Protein AF-A0A2V4DES4-F1 (afdb_monomer)

Foldseek 3Di:
DDPQPVVQCLVVCQAPLDQADQPDDDPVDDDDAADDDPDDPVRLVVLLVVVCVRHDPVCSVPVSVVQSCCCVVRVGRPVRSSPDDVDQQAADPLVSYPDPDSVVSVVSRVVSHVD

Solvent-accessible surface area (backbone atoms only — not comparable to full-atom values): 7302 Å² total; per-residue (Å²): 134,64,99,41,48,72,62,29,51,63,65,67,57,70,74,67,94,60,89,66,72,71,76,71,85,67,86,90,54,92,72,82,78,65,46,79,86,79,69,50,76,68,51,49,53,49,50,50,54,64,58,51,72,81,51,63,75,91,50,42,83,64,47,52,62,52,42,51,51,33,32,70,69,39,44,43,69,79,60,65,50,74,54,78,75,95,52,84,76,46,62,62,64,63,85,52,48,84,49,98,45,70,67,58,16,50,50,54,30,53,53,27,57,77,97

Mean predicted aligned error: 3.64 Å

Secondary structure (DSSP, 8-state):
--TTHHHHHHHHH-S-SSPPPP----TTS--PPPPP----HHHHHHHHHHHHTTS-GGGHHHHHHHHHHHHHHHSS---GGGS--SS--S---GGGS--SSHHHHHHHHHHHHH-

pLDDT: mean 94.14, std 4.78, range [62.56, 98.44]

Sequence (115 aa):
MGKWDVLRDSILEGIPGTLPEHPGLNKNVDHAPNRWDVLTPKEKQLALKNALRYFPVSQHDILAPEFANELETYGRIYMYRYRPSEIKIKAYPISAYPAKCQQAAAIMLMIQNNL

Radius of gyration: 16.53 Å; Cα contacts (8 Å, |Δi|>4): 87; chains: 1; bounding box: 40×29×39 Å

Structure (mmCIF, N/CA/C/O backbone):
data_AF-A0A2V4DES4-F1
#
_entry.id   AF-A0A2V4DES4-F1
#
loop_
_atom_site.group_PDB
_atom_site.id
_atom_site.type_symbol
_atom_site.label_atom_id
_atom_site.label_alt_id
_atom_site.label_comp_id
_atom_site.label_asym_id
_atom_site.label_entity_id
_atom_site.label_seq_id
_atom_site.pdbx_PDB_ins_code
_atom_site.Cartn_x
_atom_site.Cartn_y
_atom_site.Cartn_z
_atom_site.occupancy
_atom_site.B_iso_or_equiv
_atom_site.auth_seq_id
_atom_site.auth_comp_id
_atom_site.auth_asym_id
_atom_site.auth_atom_id
_atom_site.pdbx_PDB_model_num
ATOM 1 N N . MET A 1 1 ? 19.151 -16.638 -12.078 1.00 62.56 1 MET A N 1
ATOM 2 C CA . MET A 1 1 ? 18.396 -15.469 -11.597 1.00 62.56 1 MET A CA 1
ATOM 3 C C . MET A 1 1 ? 18.956 -14.239 -12.291 1.00 62.56 1 MET A C 1
ATOM 5 O O . MET A 1 1 ? 20.154 -13.985 -12.198 1.00 62.56 1 MET A O 1
ATOM 9 N N . GLY A 1 2 ? 18.143 -13.571 -13.100 1.00 82.69 2 GLY A N 1
ATOM 10 C CA . GLY A 1 2 ? 18.450 -12.286 -13.701 1.00 82.69 2 GLY A CA 1
ATOM 11 C C . GLY A 1 2 ? 18.563 -11.189 -12.644 1.00 82.69 2 GLY A C 1
ATOM 12 O O . GLY A 1 2 ? 18.002 -11.269 -11.553 1.00 82.69 2 GLY A O 1
ATOM 13 N N . LYS A 1 3 ? 19.301 -10.130 -12.987 1.00 88.88 3 LYS A N 1
ATOM 14 C CA . LYS A 1 3 ? 19.613 -8.998 -12.096 1.00 88.88 3 LYS A CA 1
ATOM 15 C C . LYS A 1 3 ? 18.376 -8.332 -11.464 1.00 88.88 3 LYS A C 1
ATOM 17 O O . LYS A 1 3 ? 18.510 -7.685 -10.431 1.00 88.88 3 LYS A O 1
ATOM 22 N N . TRP A 1 4 ? 17.207 -8.455 -12.093 1.00 94.94 4 TRP A N 1
ATOM 23 C CA . TRP A 1 4 ? 15.982 -7.745 -11.715 1.00 94.94 4 TRP A CA 1
ATOM 24 C C . TRP A 1 4 ? 14.813 -8.664 -11.348 1.00 94.94 4 TRP A C 1
ATOM 26 O O . TRP A 1 4 ? 13.712 -8.153 -11.185 1.00 94.94 4 TRP A O 1
ATOM 36 N N . ASP A 1 5 ? 15.021 -9.978 -11.230 1.00 94.00 5 ASP A N 1
ATOM 37 C CA . ASP A 1 5 ? 13.918 -10.940 -11.065 1.00 94.00 5 ASP A CA 1
ATOM 38 C C . ASP A 1 5 ? 13.073 -10.621 -9.824 1.00 94.00 5 ASP A C 1
ATOM 40 O O . ASP A 1 5 ? 11.883 -10.381 -9.960 1.00 94.00 5 ASP A O 1
ATOM 44 N N . VAL A 1 6 ? 13.706 -10.428 -8.660 1.00 93.88 6 VAL A N 1
ATOM 45 C CA . VAL A 1 6 ? 13.008 -10.092 -7.400 1.00 93.88 6 VAL A CA 1
ATOM 46 C C . VAL A 1 6 ? 12.147 -8.825 -7.537 1.00 93.88 6 VAL A C 1
ATOM 48 O O . VAL A 1 6 ? 11.001 -8.795 -7.101 1.00 93.88 6 VAL A O 1
ATOM 51 N N . LEU A 1 7 ? 12.663 -7.781 -8.203 1.00 94.75 7 LEU A N 1
ATOM 52 C CA . LEU A 1 7 ? 11.912 -6.543 -8.476 1.00 94.75 7 LEU A CA 1
ATOM 53 C C . LEU A 1 7 ? 10.703 -6.791 -9.362 1.00 94.75 7 LEU A C 1
ATOM 55 O O . LEU A 1 7 ? 9.636 -6.228 -9.126 1.00 94.75 7 LEU A O 1
ATOM 59 N N . ARG A 1 8 ? 10.881 -7.598 -10.403 1.00 95.75 8 ARG A N 1
ATOM 60 C CA . ARG A 1 8 ? 9.815 -7.887 -11.353 1.00 95.75 8 ARG A CA 1
ATOM 61 C C . ARG A 1 8 ? 8.730 -8.730 -10.704 1.00 95.75 8 ARG A C 1
ATOM 63 O O . ARG A 1 8 ? 7.566 -8.387 -10.868 1.00 95.75 8 ARG A O 1
ATOM 70 N N . ASP A 1 9 ? 9.113 -9.743 -9.939 1.00 94.44 9 ASP A N 1
ATOM 71 C CA . ASP A 1 9 ? 8.189 -10.623 -9.230 1.00 94.44 9 ASP A CA 1
ATOM 72 C C . ASP A 1 9 ? 7.364 -9.826 -8.213 1.00 94.44 9 ASP A C 1
ATOM 74 O O . ASP A 1 9 ? 6.138 -9.861 -8.268 1.00 94.44 9 ASP A O 1
ATOM 78 N N . SER A 1 10 ? 8.014 -8.984 -7.400 1.00 92.81 10 SER A N 1
ATOM 79 C CA . SER A 1 10 ? 7.332 -8.115 -6.428 1.00 92.81 10 SER A CA 1
ATOM 80 C C . SER A 1 10 ? 6.344 -7.134 -7.079 1.00 92.81 10 SER A C 1
ATOM 82 O O . SER A 1 10 ? 5.255 -6.911 -6.556 1.00 92.81 10 SER A O 1
ATOM 84 N N . ILE A 1 11 ? 6.685 -6.548 -8.235 1.00 95.06 11 ILE A N 1
ATOM 85 C CA . ILE A 1 11 ? 5.777 -5.634 -8.952 1.00 95.06 11 ILE A CA 1
ATOM 86 C C . ILE A 1 11 ? 4.601 -6.393 -9.584 1.00 95.06 11 ILE A C 1
ATOM 88 O O . ILE A 1 11 ? 3.484 -5.874 -9.616 1.00 95.06 11 ILE A O 1
ATOM 92 N N . LEU A 1 12 ? 4.847 -7.585 -10.132 1.00 95.50 12 LEU A N 1
ATOM 93 C CA . LEU A 1 12 ? 3.838 -8.373 -10.844 1.00 95.50 12 LEU A CA 1
ATOM 94 C C . LEU A 1 12 ? 2.868 -9.103 -9.912 1.00 95.50 12 LEU A C 1
ATOM 96 O O . LEU A 1 12 ? 1.745 -9.375 -10.333 1.00 95.50 12 LEU A O 1
ATOM 100 N N . GLU A 1 13 ? 3.276 -9.410 -8.679 1.00 93.88 13 GLU A N 1
ATOM 101 C CA . GLU A 1 13 ? 2.450 -10.113 -7.692 1.00 93.88 13 GLU A CA 1
ATOM 102 C C . GLU A 1 13 ? 1.155 -9.354 -7.363 1.00 93.88 13 GLU A C 1
ATOM 104 O O . GLU A 1 13 ? 0.090 -9.955 -7.211 1.00 93.88 13 GLU A O 1
ATOM 109 N N . GLY A 1 14 ? 1.221 -8.021 -7.301 1.00 93.88 14 GLY A N 1
ATOM 110 C CA . GLY A 1 14 ? 0.078 -7.195 -6.932 1.00 93.88 14 GLY A CA 1
ATOM 111 C C . GLY A 1 14 ? -0.291 -7.379 -5.460 1.00 93.88 14 GLY A C 1
ATOM 112 O O . GLY A 1 14 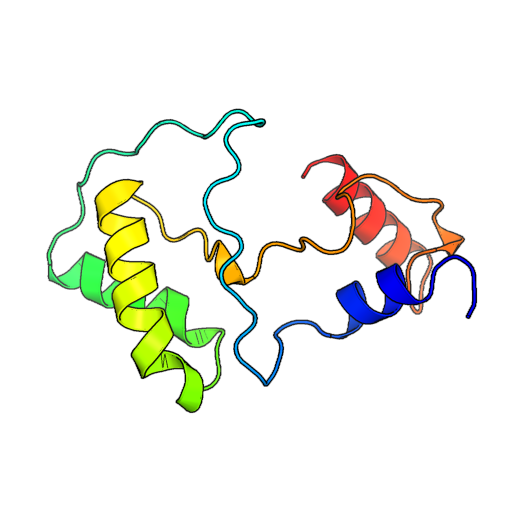? 0.470 -6.982 -4.584 1.00 93.88 14 GLY A O 1
ATOM 113 N N . ILE A 1 15 ? -1.477 -7.930 -5.184 1.00 93.69 15 ILE A N 1
ATOM 114 C CA . ILE A 1 15 ? -1.910 -8.254 -3.817 1.00 93.69 15 ILE A CA 1
ATOM 115 C C . ILE A 1 15 ? -1.700 -9.758 -3.600 1.00 93.69 15 ILE A C 1
ATOM 117 O O . ILE A 1 15 ? -2.413 -10.549 -4.226 1.00 93.69 15 ILE A O 1
ATOM 121 N N . PRO A 1 16 ? -0.770 -10.162 -2.715 1.00 91.81 16 PRO A N 1
ATOM 122 C CA . PRO A 1 16 ? -0.483 -11.565 -2.454 1.00 91.81 16 PRO A CA 1
ATOM 123 C C . PRO A 1 16 ? -1.726 -12.349 -2.009 1.00 91.81 16 PRO A C 1
ATOM 125 O O . PRO A 1 16 ? -2.511 -11.902 -1.164 1.00 91.81 16 PRO A O 1
ATOM 128 N N . GLY A 1 17 ? -1.892 -13.561 -2.549 1.00 88.31 17 GLY A N 1
ATOM 129 C CA . GLY A 1 17 ? -2.978 -14.467 -2.152 1.00 88.31 17 GLY A CA 1
ATOM 130 C C . GLY A 1 17 ? -2.824 -14.994 -0.720 1.00 88.31 17 GLY A C 1
ATOM 131 O O . GLY A 1 17 ? -3.813 -15.279 -0.042 1.00 88.31 17 GLY A O 1
ATOM 132 N N . THR A 1 18 ? -1.586 -15.071 -0.237 1.00 90.56 18 THR A N 1
ATOM 133 C CA . THR A 1 18 ? -1.234 -15.405 1.145 1.00 90.56 18 THR A CA 1
ATOM 134 C C . THR A 1 18 ? -0.923 -14.148 1.938 1.00 90.56 18 THR A C 1
ATOM 136 O O . THR A 1 18 ? -0.356 -13.201 1.407 1.00 90.56 18 THR A O 1
ATOM 139 N N . LEU A 1 19 ? -1.264 -14.142 3.224 1.00 92.25 19 LEU A N 1
ATOM 140 C CA . LEU A 1 19 ? -0.984 -13.008 4.095 1.00 92.25 19 LEU A CA 1
ATOM 141 C C . LEU A 1 19 ? 0.538 -12.893 4.339 1.00 92.25 19 LEU A C 1
ATOM 143 O O . LEU A 1 19 ? 1.102 -13.819 4.925 1.00 92.25 19 LEU A O 1
ATOM 147 N N . PRO A 1 20 ? 1.210 -11.803 3.922 1.00 92.00 20 PRO A N 1
ATOM 148 C CA . PRO A 1 20 ? 2.642 -11.640 4.163 1.00 92.00 20 PRO A CA 1
ATOM 149 C C . PRO A 1 20 ? 2.905 -11.339 5.641 1.00 92.00 20 PRO A C 1
ATOM 151 O O . PRO A 1 20 ? 2.005 -10.899 6.362 1.00 92.00 20 PRO A O 1
ATOM 154 N N . GLU A 1 21 ? 4.133 -11.556 6.109 1.00 91.81 21 GLU A N 1
ATOM 155 C CA . GLU A 1 21 ? 4.516 -11.208 7.480 1.00 91.81 21 GLU A CA 1
ATOM 156 C C . GLU A 1 21 ? 4.427 -9.696 7.723 1.00 91.81 21 GLU A C 1
ATOM 158 O O . GLU A 1 21 ? 4.720 -8.881 6.849 1.00 91.81 21 GLU A O 1
ATOM 163 N N . HIS A 1 22 ? 4.013 -9.303 8.929 1.00 90.50 22 HIS A N 1
ATOM 164 C CA . HIS A 1 22 ? 3.888 -7.889 9.261 1.00 90.50 22 HIS A CA 1
ATOM 165 C C . HIS A 1 22 ? 5.288 -7.275 9.456 1.00 90.50 22 HIS A C 1
ATOM 167 O O . HIS A 1 22 ? 5.989 -7.675 10.387 1.00 90.50 22 HIS A O 1
ATOM 173 N N . PRO A 1 23 ? 5.698 -6.260 8.670 1.00 87.62 23 PRO A N 1
ATOM 174 C CA . PRO A 1 23 ? 7.073 -5.752 8.681 1.00 87.62 23 PRO A CA 1
ATOM 175 C C . PRO A 1 23 ? 7.403 -4.905 9.920 1.00 87.62 23 PRO A C 1
ATOM 177 O O . PRO A 1 23 ? 8.553 -4.516 10.124 1.00 87.62 23 PRO A O 1
ATOM 180 N N . GLY A 1 24 ? 6.396 -4.582 10.735 1.00 88.19 24 GLY A N 1
ATOM 181 C CA . GLY A 1 24 ? 6.535 -3.700 11.890 1.00 88.19 24 GLY A CA 1
ATOM 182 C C . GLY A 1 24 ? 6.798 -2.246 11.489 1.00 88.19 24 GLY A C 1
ATOM 183 O O . GLY A 1 24 ? 6.842 -1.886 10.310 1.00 88.19 24 GLY A O 1
ATOM 184 N N . LEU A 1 25 ? 6.966 -1.382 12.492 1.00 85.94 25 LEU A N 1
ATOM 185 C CA . LEU A 1 25 ? 7.269 0.029 12.264 1.00 85.94 25 LEU A CA 1
ATOM 186 C C . LEU A 1 25 ? 8.781 0.228 12.104 1.00 85.94 25 LEU A C 1
ATOM 188 O O . LEU A 1 25 ? 9.557 -0.041 13.023 1.00 85.94 25 LEU A O 1
ATOM 192 N N . ASN A 1 26 ? 9.208 0.739 10.949 1.00 85.75 26 ASN A N 1
ATOM 193 C CA . ASN A 1 26 ? 10.619 1.040 10.709 1.00 85.75 26 ASN A CA 1
ATOM 194 C C . ASN A 1 26 ? 11.015 2.351 11.404 1.00 85.75 26 ASN A C 1
ATOM 196 O O . ASN A 1 26 ? 10.686 3.423 10.915 1.00 85.75 26 ASN A O 1
ATOM 200 N N . LYS A 1 27 ? 11.764 2.275 12.505 1.00 86.88 27 LYS A N 1
ATOM 201 C CA . LYS A 1 27 ? 12.200 3.451 13.282 1.00 86.88 27 LYS A CA 1
ATOM 202 C C . LYS A 1 27 ? 13.292 4.298 12.610 1.00 86.88 27 LYS A C 1
ATOM 204 O O . LYS A 1 27 ? 13.615 5.361 13.121 1.00 86.88 27 LYS A O 1
ATOM 209 N N . ASN A 1 28 ? 13.861 3.838 11.495 1.00 88.00 28 ASN A N 1
ATOM 210 C CA . ASN A 1 28 ? 14.960 4.514 10.796 1.00 88.00 28 ASN A CA 1
ATOM 211 C C . ASN A 1 28 ? 14.482 5.489 9.708 1.00 88.00 28 ASN A C 1
ATOM 213 O O . ASN A 1 28 ? 15.306 6.020 8.967 1.00 88.00 28 ASN A O 1
ATOM 217 N N . VAL A 1 29 ? 13.169 5.670 9.558 1.00 86.25 29 VAL A N 1
ATOM 218 C CA . VAL A 1 29 ? 12.572 6.632 8.627 1.00 86.25 29 VAL A CA 1
ATOM 219 C C . VAL A 1 29 ? 11.601 7.521 9.379 1.00 86.25 29 VAL A C 1
ATOM 221 O O . VAL A 1 29 ? 10.981 7.082 10.351 1.00 86.25 29 VAL A O 1
ATOM 224 N N . ASP A 1 30 ? 11.461 8.754 8.909 1.00 89.31 30 ASP A N 1
ATOM 225 C CA . ASP A 1 30 ? 10.472 9.672 9.449 1.00 89.31 30 ASP A CA 1
ATOM 226 C C . ASP A 1 30 ? 9.062 9.157 9.156 1.00 89.31 30 ASP A C 1
ATOM 228 O O . ASP A 1 30 ? 8.758 8.690 8.054 1.00 89.31 30 ASP A O 1
ATOM 232 N N . HIS A 1 31 ? 8.191 9.257 10.158 1.00 90.56 31 HIS A N 1
ATOM 233 C CA . HIS A 1 31 ? 6.781 8.905 10.033 1.00 90.56 31 HIS A CA 1
ATOM 234 C C . HIS A 1 31 ? 5.936 10.164 9.980 1.00 90.56 31 HIS A C 1
ATOM 236 O O . HIS A 1 31 ? 6.216 11.154 10.659 1.00 90.56 31 HIS A O 1
ATOM 242 N N . ALA A 1 32 ? 4.869 10.113 9.187 1.00 90.75 32 ALA A N 1
ATOM 243 C CA . ALA A 1 32 ? 3.884 11.179 9.189 1.00 90.75 32 ALA A CA 1
ATOM 244 C C . ALA A 1 32 ? 3.288 11.338 10.603 1.00 90.75 32 ALA A C 1
ATOM 246 O O . ALA A 1 32 ? 3.048 10.332 11.275 1.00 90.75 32 ALA A O 1
ATOM 247 N N . PRO A 1 33 ? 3.011 12.574 11.053 1.00 91.00 33 PRO A N 1
ATOM 248 C CA . PRO A 1 33 ? 2.363 12.792 12.337 1.00 91.00 33 PRO A CA 1
ATOM 249 C C . PRO A 1 33 ? 0.966 12.162 12.351 1.00 91.00 33 PRO A C 1
ATOM 251 O O . PRO A 1 33 ? 0.269 12.129 11.328 1.00 91.00 33 PRO A O 1
ATOM 254 N N . ASN A 1 34 ? 0.548 11.703 13.530 1.00 90.94 34 ASN A N 1
ATOM 255 C CA . ASN A 1 34 ? -0.782 11.138 13.733 1.00 90.94 34 ASN A CA 1
ATOM 256 C C . ASN A 1 34 ? -1.853 12.180 13.394 1.00 90.94 34 ASN A C 1
ATOM 258 O O . ASN A 1 34 ? -1.746 13.352 13.768 1.00 90.94 34 ASN A O 1
ATOM 262 N N . ARG A 1 35 ? -2.900 11.752 12.685 1.00 87.00 35 ARG A N 1
ATOM 263 C CA . 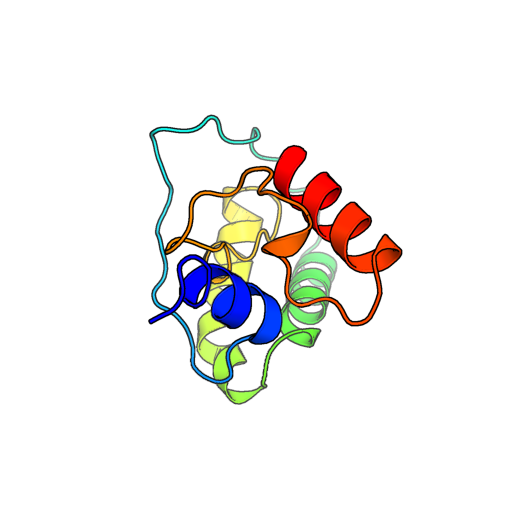ARG A 1 35 ? -4.060 12.607 12.421 1.00 87.00 35 ARG A CA 1
ATOM 264 C C . ARG A 1 35 ? -5.056 12.548 13.567 1.00 87.00 35 ARG A C 1
ATOM 266 O O . ARG A 1 35 ? -5.169 11.535 14.245 1.00 87.00 35 ARG A O 1
ATOM 273 N N . TRP A 1 36 ? -5.797 13.639 13.747 1.00 86.94 36 TRP A N 1
ATOM 274 C CA . TRP A 1 36 ? -6.880 13.687 14.721 1.00 86.94 36 TRP A CA 1
ATOM 275 C C . TRP A 1 36 ? -7.961 12.658 14.401 1.00 86.94 36 TRP A C 1
ATOM 277 O O . TRP A 1 36 ? -8.377 12.511 13.248 1.00 86.94 36 TRP A O 1
ATOM 287 N N . ASP A 1 37 ? -8.433 11.990 15.446 1.00 86.75 37 ASP A N 1
ATOM 288 C CA . ASP A 1 37 ? -9.564 11.079 15.377 1.00 86.75 37 ASP A CA 1
ATOM 289 C C . ASP A 1 37 ? -10.868 11.881 15.324 1.00 86.75 37 ASP A C 1
ATOM 291 O O . ASP A 1 37 ? -11.406 12.320 16.338 1.00 86.75 37 ASP A O 1
ATOM 295 N N . VAL A 1 38 ? -11.330 12.135 14.102 1.00 91.62 38 VAL A N 1
ATOM 296 C CA . VAL A 1 38 ? -12.545 12.918 13.825 1.00 91.62 38 VAL A CA 1
ATOM 297 C C . VAL A 1 38 ? -13.698 12.054 13.316 1.00 91.62 38 VAL A C 1
ATOM 299 O O . VAL A 1 38 ? -14.778 12.576 13.051 1.00 91.62 38 VAL A O 1
ATOM 302 N N . LEU A 1 39 ? -13.473 10.748 13.138 1.00 94.56 39 LEU A N 1
ATOM 303 C CA . LEU A 1 39 ? -14.454 9.854 12.534 1.00 94.56 39 LEU A CA 1
ATOM 304 C C . LEU A 1 39 ? -15.440 9.336 13.578 1.00 94.56 39 LEU A C 1
ATOM 306 O O . LEU A 1 39 ? -15.066 8.814 14.629 1.00 94.56 39 LEU A O 1
ATOM 310 N N . THR A 1 40 ? -16.721 9.388 13.239 1.00 96.88 40 THR A N 1
ATOM 311 C CA . THR A 1 40 ? -17.777 8.725 14.006 1.00 96.88 40 THR A CA 1
ATOM 312 C C . THR A 1 40 ? -17.637 7.197 13.936 1.00 96.88 40 THR A C 1
ATOM 314 O O . THR A 1 40 ? -17.031 6.666 13.000 1.00 96.88 40 THR A O 1
ATOM 317 N N . PRO A 1 41 ? -18.262 6.433 14.853 1.00 96.56 41 PRO A N 1
ATOM 318 C CA . PRO A 1 41 ? -18.225 4.968 14.803 1.00 96.56 41 PRO A CA 1
ATOM 319 C C . PRO A 1 41 ? -18.682 4.376 13.458 1.00 96.56 41 PRO A C 1
ATOM 321 O O . PRO A 1 41 ? -18.095 3.413 12.967 1.00 96.56 41 PRO A O 1
ATOM 324 N N . LYS A 1 42 ? -19.691 4.987 12.818 1.00 97.81 42 LYS A N 1
ATOM 325 C CA . LYS A 1 42 ? -20.177 4.568 11.493 1.00 97.81 42 LYS A CA 1
ATOM 326 C C . LYS A 1 42 ? -19.144 4.825 10.395 1.00 97.81 42 LYS A C 1
ATOM 328 O O . LYS A 1 42 ? -18.967 3.989 9.512 1.00 97.81 42 LYS A O 1
ATOM 333 N N . GLU A 1 43 ? -18.448 5.956 10.450 1.00 97.69 43 GLU A N 1
ATOM 334 C CA . GLU A 1 43 ? -17.400 6.291 9.482 1.00 97.69 43 GLU A CA 1
ATOM 335 C C . GLU A 1 43 ? -16.157 5.422 9.664 1.00 97.69 43 GLU A C 1
ATOM 337 O O . GLU A 1 43 ? -15.572 5.003 8.669 1.00 97.69 43 GLU A O 1
ATOM 342 N N . LYS A 1 44 ? -15.797 5.068 10.905 1.00 97.25 44 LYS A N 1
ATOM 343 C CA . LYS A 1 44 ? -14.729 4.092 11.173 1.00 97.25 44 LYS A CA 1
ATOM 344 C C . LYS A 1 44 ? -15.065 2.724 10.579 1.00 97.25 44 LYS A C 1
ATOM 346 O O . LYS A 1 44 ? -14.245 2.142 9.874 1.00 97.25 44 LYS A O 1
ATOM 351 N N . GLN A 1 45 ? -16.295 2.243 10.774 1.00 97.38 45 GLN A N 1
ATOM 352 C CA . GLN A 1 45 ? -16.753 0.993 10.160 1.00 97.38 45 GLN A CA 1
ATOM 353 C C . GLN A 1 45 ? -16.706 1.056 8.623 1.00 97.38 45 GLN A C 1
ATOM 355 O O . GLN A 1 45 ? -16.269 0.107 7.969 1.00 97.38 45 GLN A O 1
ATOM 360 N N . LEU A 1 46 ? -17.121 2.183 8.035 1.00 98.12 46 LEU A N 1
ATOM 361 C CA . LEU A 1 46 ? -17.045 2.401 6.591 1.00 98.12 46 LEU A CA 1
ATOM 362 C C . LEU A 1 46 ?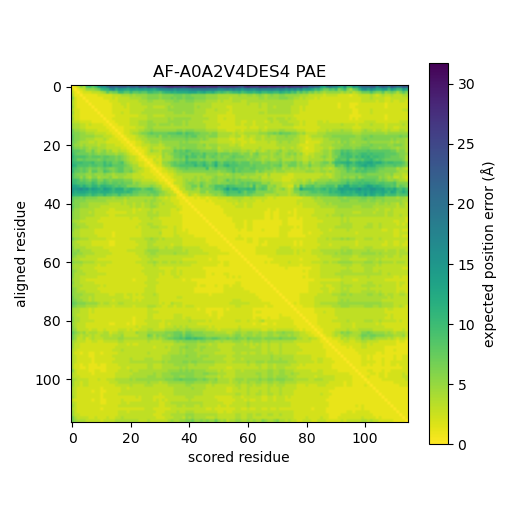 -15.592 2.446 6.092 1.00 98.12 46 LEU A C 1
ATOM 364 O O . LEU A 1 46 ? -15.298 1.870 5.046 1.00 98.12 46 LEU A O 1
ATOM 368 N N . ALA A 1 47 ? -14.682 3.080 6.833 1.00 97.62 47 ALA A N 1
ATOM 369 C CA . ALA A 1 47 ? -13.259 3.129 6.508 1.00 97.62 47 ALA A CA 1
ATOM 370 C C . ALA A 1 47 ? -12.644 1.722 6.472 1.00 97.62 47 ALA A C 1
ATOM 372 O O . ALA A 1 47 ? -11.967 1.381 5.502 1.00 97.62 47 ALA A O 1
ATOM 373 N N . LEU A 1 48 ? -12.962 0.875 7.457 1.00 97.94 48 LEU A N 1
ATOM 374 C CA . LEU A 1 48 ? -12.529 -0.525 7.474 1.00 97.94 48 LEU A CA 1
ATOM 375 C C . LEU A 1 48 ? -13.085 -1.307 6.285 1.00 97.94 48 LEU A C 1
ATOM 377 O O . LEU A 1 48 ? -12.328 -1.972 5.582 1.00 97.94 48 LEU A O 1
ATOM 381 N N . LYS A 1 49 ? -14.382 -1.175 5.983 1.00 97.81 49 LYS A N 1
ATOM 382 C CA . LYS A 1 49 ? -14.986 -1.824 4.807 1.00 97.81 49 LYS A CA 1
ATOM 383 C C . LYS A 1 49 ? -14.323 -1.373 3.500 1.00 97.81 49 LYS A C 1
ATOM 385 O O . LYS A 1 49 ? -14.091 -2.188 2.609 1.00 97.81 49 LYS A O 1
ATOM 390 N N . ASN A 1 50 ? -13.997 -0.085 3.389 1.00 98.25 50 ASN A N 1
ATOM 391 C CA . ASN A 1 50 ? -13.306 0.475 2.230 1.00 98.25 50 ASN A CA 1
ATOM 392 C C . ASN A 1 50 ? -11.872 -0.046 2.091 1.00 98.25 50 ASN A C 1
ATOM 394 O O . ASN A 1 50 ? -11.424 -0.237 0.965 1.00 98.25 50 ASN A O 1
ATOM 398 N N . ALA A 1 51 ? -11.168 -0.281 3.198 1.00 98.06 51 ALA A N 1
ATOM 399 C CA . ALA A 1 51 ? -9.838 -0.881 3.191 1.00 98.06 51 ALA A CA 1
ATOM 400 C C . ALA A 1 51 ? -9.890 -2.373 2.822 1.00 98.06 51 ALA A C 1
ATOM 402 O O . ALA A 1 51 ? -9.152 -2.828 1.954 1.00 98.06 51 ALA A O 1
ATOM 403 N N . LEU A 1 52 ? -10.815 -3.129 3.415 1.00 98.00 52 LEU A N 1
ATOM 404 C CA . LEU A 1 52 ? -10.926 -4.577 3.217 1.00 98.00 52 LEU A CA 1
ATOM 405 C C . LEU A 1 52 ? -11.336 -4.976 1.791 1.00 98.00 52 LEU A C 1
ATOM 407 O O . LEU A 1 52 ? -11.053 -6.095 1.372 1.00 98.00 52 LEU A O 1
ATOM 411 N N . ARG A 1 53 ? -11.941 -4.070 1.006 1.00 97.50 53 ARG A N 1
ATOM 412 C CA . ARG A 1 53 ? -12.369 -4.352 -0.380 1.00 97.50 53 ARG A CA 1
ATOM 413 C C . ARG A 1 53 ? -11.228 -4.748 -1.325 1.00 97.50 53 ARG A C 1
ATOM 415 O O . ARG A 1 53 ? -11.503 -5.309 -2.379 1.00 97.50 53 ARG A O 1
ATOM 422 N N . TYR A 1 54 ? -9.987 -4.401 -0.985 1.00 96.50 54 TYR A N 1
ATOM 423 C CA . TYR A 1 54 ? -8.814 -4.726 -1.797 1.00 96.50 54 TYR A CA 1
ATOM 424 C C . TYR A 1 54 ? -8.301 -6.151 -1.551 1.00 96.50 54 TYR A C 1
ATOM 426 O O . TYR A 1 54 ? -7.521 -6.649 -2.354 1.00 96.50 54 TYR A O 1
ATOM 434 N N . PHE A 1 55 ? -8.741 -6.821 -0.480 1.00 96.62 55 PHE A N 1
ATOM 435 C CA . PHE A 1 55 ? -8.155 -8.082 -0.022 1.00 96.62 55 PHE A CA 1
ATOM 436 C C . PHE A 1 55 ? -9.141 -9.254 -0.108 1.00 96.62 55 PHE A C 1
ATOM 438 O O . PHE A 1 55 ? -10.351 -9.051 0.056 1.00 96.62 55 PHE A O 1
ATOM 445 N N . PRO A 1 56 ? -8.651 -10.493 -0.312 1.00 95.12 56 PRO A N 1
ATOM 446 C CA . PRO A 1 56 ? -9.474 -11.696 -0.226 1.00 95.12 56 PRO A CA 1
ATOM 447 C C . PRO A 1 56 ? -10.193 -11.810 1.123 1.00 95.12 56 PRO A C 1
ATOM 449 O O . PRO A 1 56 ? -9.613 -11.516 2.167 1.00 95.12 56 PRO A O 1
ATOM 452 N N . VAL A 1 57 ? -11.432 -12.313 1.112 1.00 95.44 57 VAL A N 1
ATOM 453 C CA . VAL A 1 57 ? -12.257 -12.470 2.329 1.00 95.44 57 VAL A CA 1
ATOM 454 C C . VAL A 1 57 ? -11.569 -13.344 3.382 1.00 95.44 57 VAL A C 1
ATOM 456 O O . VAL A 1 57 ? -11.670 -13.065 4.570 1.00 95.44 57 VAL A O 1
ATOM 459 N N . SER A 1 58 ? -10.797 -14.349 2.958 1.00 95.31 58 SER A N 1
ATOM 460 C CA . SER A 1 58 ? -10.017 -15.215 3.853 1.00 95.31 58 SER A CA 1
ATOM 461 C C . SER A 1 58 ? -8.963 -14.475 4.685 1.00 95.31 58 SER A C 1
ATOM 463 O O . SER A 1 58 ? -8.495 -15.014 5.681 1.00 95.31 58 SER A O 1
ATOM 465 N N . GLN A 1 59 ? -8.577 -13.259 4.290 1.00 96.50 59 GLN A N 1
ATOM 466 C CA . GLN A 1 59 ? -7.613 -12.432 5.017 1.00 96.50 59 GLN A CA 1
ATOM 467 C C . GLN A 1 59 ? -8.303 -11.433 5.967 1.00 96.50 59 GLN A C 1
ATOM 469 O O . GLN A 1 59 ? -7.634 -10.823 6.801 1.00 96.50 59 GLN A O 1
ATOM 474 N N . HIS A 1 60 ? -9.629 -11.249 5.874 1.00 97.44 60 HIS A N 1
ATOM 475 C CA . HIS A 1 60 ? -10.342 -10.177 6.586 1.00 97.44 60 HIS A CA 1
ATOM 476 C C . HIS A 1 60 ? -10.297 -10.330 8.106 1.00 97.44 60 HIS A C 1
ATOM 478 O O . HIS A 1 60 ? -10.167 -9.319 8.788 1.00 97.44 60 HIS A O 1
ATOM 484 N N . ASP A 1 61 ? -10.322 -11.556 8.632 1.00 97.19 61 ASP A N 1
ATOM 485 C CA . ASP A 1 61 ? -10.288 -11.804 10.082 1.00 97.19 61 ASP A CA 1
ATOM 486 C C . ASP A 1 61 ? -9.002 -11.285 10.743 1.00 97.19 61 ASP A C 1
ATOM 488 O O . ASP A 1 61 ? -9.019 -10.866 11.899 1.00 97.19 61 ASP A O 1
ATOM 492 N N . ILE A 1 62 ? -7.893 -11.267 9.997 1.00 96.94 62 ILE A N 1
ATOM 493 C CA . ILE A 1 62 ? -6.603 -10.758 10.478 1.00 96.94 62 ILE A CA 1
ATOM 494 C C . ILE A 1 62 ? -6.448 -9.271 10.140 1.00 96.94 62 ILE A C 1
ATOM 496 O O . ILE A 1 62 ? -6.012 -8.483 10.978 1.00 96.94 62 ILE A O 1
ATOM 500 N N . LEU A 1 63 ? -6.833 -8.864 8.928 1.00 97.50 63 LEU A N 1
ATOM 501 C CA . LEU A 1 63 ? -6.655 -7.488 8.460 1.00 97.50 63 LEU A CA 1
ATOM 502 C C . LEU A 1 63 ? -7.600 -6.489 9.134 1.00 97.50 63 LEU A C 1
ATOM 504 O O . LEU A 1 63 ? -7.217 -5.347 9.357 1.00 97.50 63 LEU A O 1
ATOM 508 N N . ALA A 1 64 ? -8.830 -6.884 9.466 1.00 97.62 64 ALA A N 1
ATOM 509 C CA . ALA A 1 64 ? -9.806 -5.989 10.083 1.00 97.62 64 ALA A CA 1
ATOM 510 C C . ALA A 1 64 ? -9.327 -5.403 11.428 1.00 97.62 64 ALA A C 1
ATOM 512 O O . ALA A 1 64 ? -9.347 -4.174 11.555 1.00 97.62 64 ALA A O 1
ATOM 513 N N . PRO A 1 65 ? -8.874 -6.207 12.416 1.00 97.56 65 PRO A N 1
ATOM 514 C CA . PRO A 1 65 ? -8.340 -5.657 13.661 1.00 97.56 65 PRO A CA 1
ATOM 515 C C . PRO A 1 65 ? -7.035 -4.877 13.448 1.00 97.56 65 PRO A C 1
ATOM 517 O O . PRO A 1 65 ? -6.816 -3.871 14.119 1.00 97.56 65 PRO A O 1
ATOM 520 N N . GLU A 1 66 ? -6.196 -5.275 12.486 1.00 97.25 66 GLU A N 1
ATOM 521 C CA . GLU A 1 66 ? -4.963 -4.552 12.150 1.00 97.25 66 GLU A CA 1
ATOM 522 C C . GLU A 1 66 ? -5.259 -3.150 11.604 1.00 97.25 66 GLU A C 1
ATOM 524 O O . GLU A 1 66 ? -4.736 -2.157 12.108 1.00 97.25 66 GLU A O 1
ATOM 529 N N . PHE A 1 67 ? -6.166 -3.042 10.633 1.00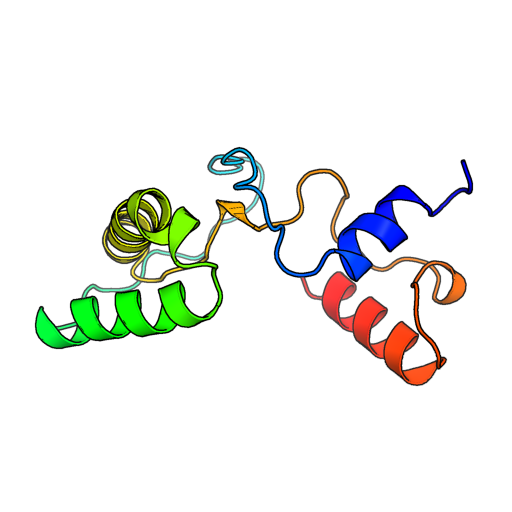 97.81 67 PHE A N 1
ATOM 530 C CA . PHE A 1 67 ? -6.582 -1.762 10.066 1.00 97.81 67 PHE A CA 1
ATOM 531 C C . PHE A 1 67 ? -7.333 -0.896 11.081 1.00 97.81 67 PHE A C 1
ATOM 533 O O . PHE A 1 67 ? -7.202 0.327 11.052 1.00 97.81 67 PHE A O 1
ATOM 540 N N . ALA A 1 68 ? -8.092 -1.498 12.001 1.00 97.38 68 ALA A N 1
ATOM 541 C CA . ALA A 1 68 ? -8.722 -0.758 13.093 1.00 97.38 68 ALA A CA 1
ATOM 542 C C . ALA A 1 68 ? -7.667 -0.129 14.008 1.00 97.38 68 ALA A C 1
ATOM 544 O O . ALA A 1 68 ? -7.752 1.062 14.307 1.00 97.38 68 ALA A O 1
ATOM 545 N N . ASN A 1 69 ? -6.635 -0.897 14.363 1.00 96.25 69 ASN A N 1
ATOM 546 C CA . ASN A 1 69 ? -5.517 -0.411 15.158 1.00 96.25 69 ASN A CA 1
ATOM 547 C C . ASN A 1 69 ? -4.708 0.673 14.427 1.00 96.25 69 ASN A C 1
ATOM 549 O O . ASN A 1 69 ? -4.320 1.661 15.045 1.00 96.25 69 ASN A O 1
ATOM 553 N N . GLU A 1 70 ? -4.476 0.543 13.116 1.00 96.12 70 GLU A N 1
ATOM 554 C CA . GLU A 1 70 ? -3.836 1.605 12.328 1.00 96.12 70 GLU A CA 1
ATOM 555 C C . GLU A 1 70 ? -4.669 2.894 12.331 1.00 96.12 70 GLU A C 1
ATOM 557 O O . GLU A 1 70 ? -4.133 3.985 12.543 1.00 96.12 70 GLU A O 1
ATOM 562 N N . LEU A 1 71 ? -5.986 2.776 12.137 1.00 96.19 71 LEU A N 1
ATOM 563 C CA . LEU A 1 71 ? -6.890 3.921 12.137 1.00 96.19 71 LEU A CA 1
ATOM 564 C C . LEU A 1 71 ? -6.907 4.629 13.497 1.00 96.19 71 LEU A C 1
ATOM 566 O O . LEU A 1 71 ? -6.902 5.854 13.529 1.00 96.19 71 LEU A O 1
ATOM 570 N N . GLU A 1 72 ? -6.892 3.881 14.598 1.00 94.31 72 GLU A N 1
ATOM 571 C CA . GLU A 1 72 ? -6.831 4.427 15.957 1.00 94.31 72 GLU A CA 1
ATOM 572 C C . GLU A 1 72 ? -5.463 5.043 16.279 1.00 94.31 72 GLU A C 1
ATOM 574 O O . GLU A 1 72 ? -5.385 6.150 16.805 1.00 94.31 72 GLU A O 1
ATOM 579 N N . THR A 1 73 ? -4.376 4.362 15.912 1.00 93.19 73 THR A N 1
ATOM 580 C CA . THR A 1 73 ? -3.011 4.783 16.256 1.00 93.19 73 THR A CA 1
ATOM 581 C C . THR A 1 73 ? -2.552 5.972 15.418 1.00 93.19 73 THR A C 1
ATOM 583 O O . THR A 1 73 ? -1.925 6.896 15.935 1.00 93.19 73 THR A O 1
ATOM 586 N N . TYR A 1 74 ? -2.840 5.955 14.115 1.00 93.00 74 TYR A N 1
ATOM 587 C CA . TYR A 1 74 ? -2.284 6.910 13.155 1.00 93.00 74 TYR A CA 1
ATOM 588 C C . TYR A 1 74 ? -3.331 7.853 12.548 1.00 93.00 74 TYR A C 1
ATOM 590 O O . TYR A 1 74 ? -2.978 8.784 11.814 1.00 93.00 74 TYR A O 1
ATOM 598 N N . GLY A 1 75 ? -4.620 7.616 12.804 1.00 93.88 75 GLY A N 1
ATOM 599 C CA . GLY A 1 75 ? -5.718 8.332 12.151 1.00 93.88 75 GLY A CA 1
ATOM 600 C C . GLY A 1 75 ? -5.889 7.958 10.674 1.00 93.88 75 GLY A C 1
ATOM 601 O O . GLY A 1 75 ? -6.580 8.664 9.935 1.00 93.88 75 GLY A O 1
ATOM 602 N N . ARG A 1 76 ? -5.220 6.893 10.205 1.00 95.06 76 ARG A N 1
ATOM 603 C CA . ARG A 1 76 ? -5.253 6.400 8.820 1.00 95.06 76 ARG A CA 1
ATOM 604 C C . ARG A 1 76 ? -4.948 4.908 8.755 1.00 95.06 76 ARG A C 1
ATOM 606 O O . ARG A 1 76 ? -4.156 4.408 9.539 1.00 95.06 76 ARG A O 1
ATOM 613 N N . ILE A 1 77 ? -5.505 4.256 7.739 1.00 96.69 77 ILE A N 1
ATOM 614 C CA . ILE A 1 77 ? -5.178 2.878 7.366 1.00 96.69 77 ILE A CA 1
ATOM 615 C C . ILE A 1 77 ? -4.125 2.947 6.253 1.00 96.69 77 ILE A C 1
ATOM 617 O O . ILE A 1 77 ? -4.438 3.360 5.135 1.00 96.69 77 ILE A O 1
ATOM 621 N N . TYR A 1 78 ? -2.878 2.614 6.579 1.00 95.44 78 TYR A N 1
ATOM 622 C CA . TYR A 1 78 ? -1.742 2.582 5.651 1.00 95.44 78 TYR A CA 1
ATOM 623 C C . TYR A 1 78 ? -1.552 1.211 5.008 1.00 95.44 78 TYR A C 1
ATOM 625 O O . TYR A 1 78 ? -0.955 1.137 3.936 1.00 95.44 78 TYR A O 1
ATOM 633 N N . MET A 1 79 ? -2.071 0.152 5.637 1.00 96.50 79 MET A N 1
ATOM 634 C CA . MET A 1 79 ? -1.880 -1.237 5.226 1.00 96.50 79 MET A CA 1
ATOM 635 C C . MET A 1 79 ? -0.394 -1.626 5.273 1.00 96.50 79 MET A C 1
ATOM 637 O O . MET A 1 79 ? 0.144 -2.171 4.305 1.00 96.50 79 MET A O 1
ATOM 641 N N . TYR A 1 80 ? 0.291 -1.332 6.388 1.00 94.19 80 TYR A N 1
ATOM 642 C CA . TYR A 1 80 ? 1.751 -1.470 6.508 1.00 94.19 80 TYR A CA 1
ATOM 643 C C . TYR A 1 80 ? 2.267 -2.863 6.159 1.00 94.19 80 TYR A C 1
ATOM 645 O O . TYR A 1 80 ? 3.364 -2.983 5.611 1.00 94.19 80 TYR A O 1
ATOM 653 N N . ARG A 1 81 ? 1.466 -3.898 6.421 1.00 94.38 81 ARG A N 1
ATOM 654 C CA . ARG A 1 81 ? 1.736 -5.284 6.037 1.00 94.38 81 ARG A CA 1
ATOM 655 C C . ARG A 1 81 ? 2.096 -5.472 4.563 1.00 94.38 81 ARG A C 1
ATOM 657 O O . ARG A 1 81 ? 2.937 -6.307 4.260 1.00 94.38 81 ARG A O 1
ATOM 664 N N . TYR A 1 82 ? 1.508 -4.689 3.662 1.00 93.75 82 TYR A N 1
ATOM 665 C CA . TYR A 1 82 ? 1.725 -4.813 2.217 1.00 93.75 82 TYR A CA 1
ATOM 666 C C . TYR A 1 82 ? 2.781 -3.848 1.676 1.00 93.75 82 TYR A C 1
ATOM 668 O O . TYR A 1 82 ? 2.974 -3.758 0.463 1.00 93.75 82 TYR A O 1
ATOM 676 N N . ARG A 1 83 ? 3.486 -3.112 2.544 1.00 92.12 83 ARG A N 1
ATOM 677 C CA . ARG A 1 83 ? 4.618 -2.296 2.104 1.00 92.12 83 ARG A CA 1
ATOM 678 C C . ARG A 1 83 ? 5.757 -3.220 1.642 1.00 92.12 83 ARG A C 1
ATOM 680 O O . ARG A 1 83 ? 6.240 -3.994 2.470 1.00 92.12 83 ARG A O 1
ATOM 687 N N . PRO A 1 84 ? 6.265 -3.087 0.400 1.00 90.62 84 PRO A N 1
ATOM 688 C CA . PRO A 1 84 ? 7.396 -3.884 -0.069 1.00 90.62 84 PRO A CA 1
ATOM 689 C C . PRO A 1 84 ? 8.609 -3.731 0.857 1.00 90.62 84 PRO A C 1
ATOM 691 O O . PRO A 1 84 ? 9.087 -2.617 1.087 1.00 90.62 84 PRO A O 1
ATOM 694 N N . SER A 1 85 ? 9.082 -4.845 1.416 1.00 87.69 85 SER A N 1
ATOM 695 C CA . SER A 1 85 ? 10.198 -4.889 2.373 1.00 87.69 85 SER A CA 1
ATOM 696 C C . SER A 1 85 ? 11.440 -5.577 1.805 1.00 87.69 85 SER A C 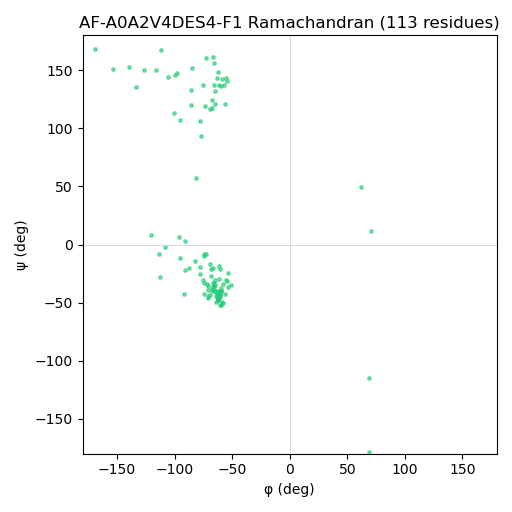1
ATOM 698 O O . SER A 1 85 ? 12.557 -5.219 2.172 1.00 87.69 85 SER A O 1
ATOM 700 N N . GLU A 1 86 ? 11.257 -6.511 0.871 1.00 86.19 86 GLU A N 1
ATOM 701 C CA . GLU A 1 86 ? 12.338 -7.279 0.239 1.00 86.19 86 GLU A CA 1
ATOM 702 C C . GLU A 1 86 ? 13.234 -6.420 -0.663 1.00 86.19 86 GLU A C 1
ATOM 704 O O . GLU A 1 86 ? 14.379 -6.771 -0.954 1.00 86.19 86 GLU A O 1
ATOM 709 N N . ILE A 1 87 ? 12.720 -5.270 -1.109 1.00 89.56 87 ILE A N 1
ATOM 710 C CA . ILE A 1 87 ? 13.382 -4.398 -2.073 1.00 89.56 87 ILE A CA 1
ATOM 711 C C . ILE A 1 87 ? 13.320 -2.965 -1.583 1.00 89.56 87 ILE A C 1
ATOM 713 O O . ILE A 1 87 ? 12.277 -2.465 -1.165 1.00 89.56 87 ILE A O 1
ATOM 717 N N . LYS A 1 88 ? 14.450 -2.268 -1.697 1.00 92.19 88 LYS A N 1
ATOM 718 C CA . LYS A 1 88 ? 14.490 -0.833 -1.446 1.00 92.19 88 LYS A CA 1
ATOM 719 C C . LYS A 1 88 ? 13.643 -0.103 -2.489 1.00 92.19 88 LYS A C 1
ATOM 721 O O . LYS A 1 88 ? 13.951 -0.146 -3.675 1.00 92.19 88 LYS A O 1
ATOM 726 N N . ILE A 1 89 ? 12.632 0.625 -2.035 1.00 93.62 89 ILE A N 1
ATOM 727 C CA . ILE A 1 89 ? 11.856 1.520 -2.893 1.00 93.62 89 ILE A CA 1
ATOM 728 C C . ILE A 1 89 ? 12.775 2.676 -3.322 1.00 93.62 89 ILE A C 1
ATOM 730 O O . ILE A 1 89 ? 13.379 3.349 -2.484 1.00 93.62 89 ILE A O 1
ATOM 734 N N . LYS A 1 90 ? 13.005 2.784 -4.634 1.00 96.25 90 LYS A N 1
ATOM 735 C CA . LYS A 1 90 ? 13.757 3.846 -5.319 1.00 96.25 90 LYS A CA 1
ATOM 736 C C . LYS A 1 90 ? 13.546 3.717 -6.827 1.00 96.25 90 LYS A C 1
ATOM 738 O O . LYS A 1 90 ? 13.137 2.662 -7.307 1.00 96.25 90 LYS A O 1
ATOM 743 N N . ALA A 1 91 ? 13.945 4.725 -7.595 1.00 97.56 91 ALA A N 1
ATOM 744 C CA . ALA A 1 91 ? 14.032 4.592 -9.046 1.00 97.56 91 ALA A CA 1
ATOM 745 C C . ALA A 1 91 ? 15.106 3.566 -9.470 1.00 97.56 91 ALA A C 1
ATOM 747 O O . ALA A 1 91 ? 16.260 3.611 -9.024 1.00 97.56 91 ALA A O 1
ATOM 748 N N . TYR A 1 92 ? 14.734 2.670 -10.383 1.00 97.00 92 TYR A N 1
ATOM 749 C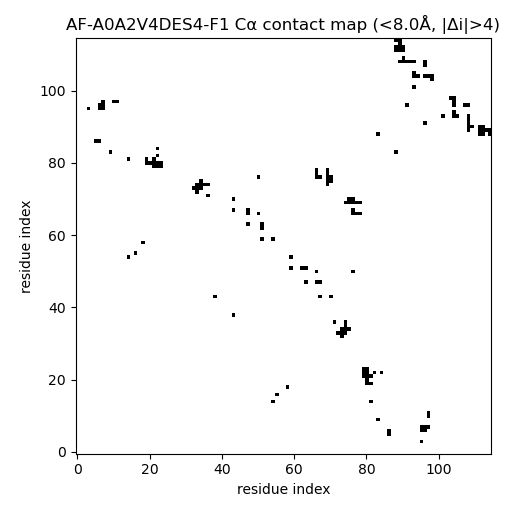 CA . TYR A 1 92 ? 15.624 1.725 -11.063 1.00 97.00 92 TYR A CA 1
ATOM 750 C C . TYR A 1 92 ? 15.749 2.075 -12.557 1.00 97.00 92 TYR A C 1
ATOM 752 O O . TYR A 1 92 ? 14.970 2.881 -13.066 1.00 97.00 92 TYR A O 1
ATOM 760 N N . PRO A 1 93 ? 16.714 1.500 -13.305 1.00 97.69 93 PRO A N 1
ATOM 761 C CA . PRO A 1 93 ? 16.760 1.670 -14.756 1.00 97.69 93 PRO A CA 1
ATOM 762 C C . PRO A 1 93 ? 15.434 1.265 -15.409 1.00 97.69 93 PRO A C 1
ATOM 764 O O . PRO A 1 93 ? 14.853 0.250 -15.035 1.00 97.69 93 PRO A O 1
ATOM 767 N N . ILE A 1 94 ? 14.981 2.007 -16.423 1.00 97.75 94 ILE A N 1
ATOM 768 C CA . ILE A 1 94 ? 13.669 1.779 -17.059 1.00 97.75 94 ILE A CA 1
ATOM 769 C C . ILE A 1 94 ? 13.482 0.343 -17.588 1.00 97.75 94 ILE A C 1
ATOM 771 O O . ILE A 1 94 ? 12.377 -0.186 -17.561 1.00 97.75 94 ILE A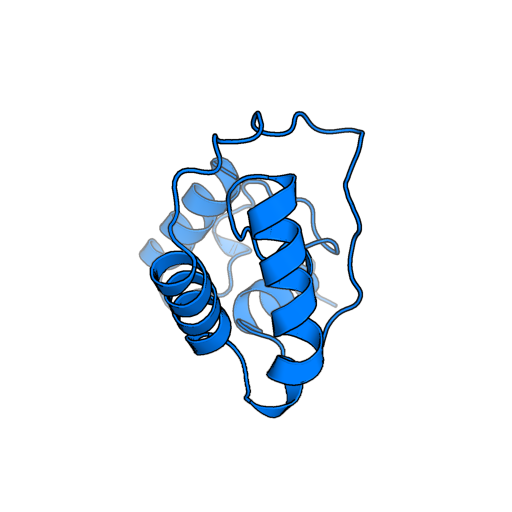 O 1
ATOM 775 N N . SER A 1 95 ? 14.567 -0.323 -18.000 1.00 96.88 95 SER A N 1
ATOM 776 C CA . SER A 1 95 ? 14.571 -1.718 -18.467 1.00 96.88 95 SER A CA 1
ATOM 777 C C . SER A 1 95 ? 14.421 -2.767 -17.352 1.00 96.88 95 SER A C 1
ATOM 779 O O . SER A 1 95 ? 14.243 -3.955 -17.636 1.00 96.88 95 SER A O 1
ATOM 781 N N . ALA A 1 96 ? 14.499 -2.363 -16.082 1.00 97.19 96 ALA A N 1
ATOM 782 C CA . ALA A 1 96 ? 14.289 -3.247 -14.940 1.00 97.19 96 ALA A CA 1
ATOM 783 C C . ALA A 1 96 ? 12.801 -3.570 -14.729 1.00 97.19 96 ALA A C 1
ATOM 785 O O . ALA A 1 96 ? 12.481 -4.678 -14.302 1.00 97.19 96 ALA A O 1
ATOM 786 N N . TYR A 1 97 ? 11.903 -2.646 -15.080 1.00 97.62 97 TYR A N 1
ATOM 787 C CA . TYR A 1 97 ? 10.468 -2.754 -14.814 1.00 97.62 97 TYR A CA 1
ATOM 788 C C . TYR A 1 97 ? 9.762 -3.750 -15.752 1.00 97.62 97 TYR A C 1
ATOM 790 O O . TYR A 1 97 ? 10.006 -3.723 -16.962 1.00 97.62 97 TYR A O 1
ATOM 798 N N . PRO A 1 98 ? 8.850 -4.599 -15.239 1.00 96.94 98 PRO A N 1
ATOM 799 C CA . PRO A 1 98 ? 8.149 -5.620 -16.020 1.00 96.94 98 PRO A CA 1
ATOM 800 C C . PRO A 1 98 ? 6.946 -5.038 -16.788 1.00 96.94 98 PRO A C 1
ATOM 802 O O . PRO A 1 98 ? 5.802 -5.451 -16.609 1.00 96.94 98 PRO A O 1
ATOM 805 N N . ALA A 1 99 ? 7.185 -4.040 -17.640 1.00 97.38 99 ALA A N 1
ATOM 806 C CA . ALA A 1 99 ? 6.136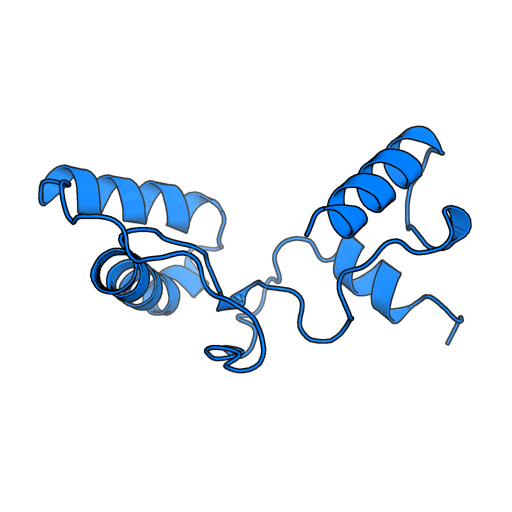 -3.372 -18.408 1.00 97.38 99 ALA A CA 1
ATOM 807 C C . ALA A 1 99 ? 6.024 -3.912 -19.840 1.00 97.38 99 ALA A C 1
ATOM 809 O O . ALA A 1 99 ? 7.026 -4.221 -20.479 1.00 97.38 99 ALA A O 1
ATOM 810 N N . LYS A 1 100 ? 4.804 -3.915 -20.393 1.00 97.19 100 LYS A N 1
ATOM 811 C CA . LYS A 1 100 ? 4.572 -4.189 -21.826 1.00 97.19 100 LYS A CA 1
ATOM 812 C C . LYS A 1 100 ? 4.886 -2.992 -22.731 1.00 97.19 100 LYS A C 1
ATOM 814 O O . LYS A 1 100 ? 5.063 -3.167 -23.931 1.00 97.19 100 LYS A O 1
ATOM 819 N N . CYS A 1 101 ? 4.933 -1.782 -22.175 1.00 97.81 101 CYS A N 1
ATOM 820 C CA . CYS A 1 101 ? 5.267 -0.559 -22.898 1.00 97.81 101 CYS A CA 1
ATOM 821 C C . CYS A 1 101 ? 6.170 0.350 -22.058 1.00 97.81 101 CYS A C 1
ATOM 823 O O . CYS A 1 101 ? 6.135 0.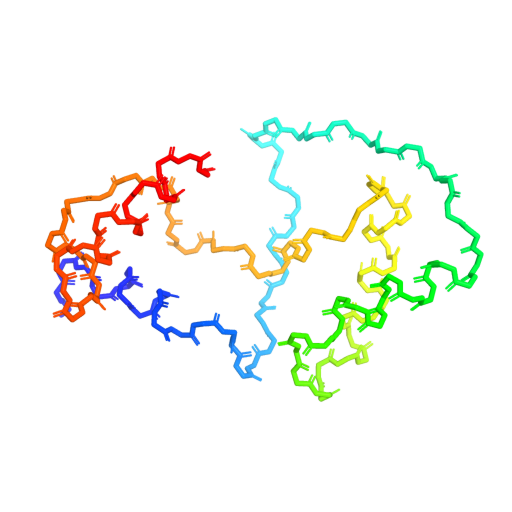335 -20.824 1.00 97.81 101 CYS A O 1
ATOM 825 N N . GLN A 1 102 ? 6.975 1.169 -22.736 1.00 97.88 102 GLN A N 1
ATOM 826 C CA . GLN A 1 102 ? 7.952 2.044 -22.089 1.00 97.88 102 GLN A CA 1
ATOM 827 C C . GLN A 1 102 ? 7.288 3.123 -21.220 1.00 97.88 102 GLN A C 1
ATOM 829 O O . GLN A 1 102 ? 7.832 3.513 -20.192 1.00 97.88 102 GLN A O 1
ATOM 834 N N . GLN A 1 103 ? 6.089 3.568 -21.595 1.00 98.44 103 GLN A N 1
ATOM 835 C CA . GLN A 1 103 ? 5.313 4.566 -20.866 1.00 98.44 103 GLN A CA 1
ATOM 836 C C . GLN A 1 103 ? 4.917 4.053 -19.475 1.00 98.44 103 GLN A C 1
ATOM 838 O O . GLN A 1 103 ? 5.094 4.761 -18.487 1.00 98.44 103 GLN A O 1
ATOM 843 N N . ALA A 1 104 ? 4.455 2.802 -19.375 1.00 98.38 104 ALA A N 1
ATOM 844 C CA . ALA A 1 104 ? 4.128 2.192 -18.088 1.00 98.38 104 ALA A CA 1
ATOM 845 C C . ALA A 1 104 ? 5.383 1.971 -17.224 1.00 98.38 104 ALA A C 1
ATOM 847 O O . ALA A 1 104 ? 5.342 2.219 -16.021 1.00 98.38 104 ALA A O 1
ATOM 848 N N . ALA A 1 105 ? 6.514 1.582 -17.828 1.00 98.31 105 ALA A N 1
ATOM 849 C CA . ALA A 1 105 ? 7.795 1.494 -17.119 1.00 98.31 105 ALA A CA 1
ATOM 850 C C . ALA A 1 105 ? 8.236 2.850 -16.549 1.00 98.31 105 ALA A C 1
ATOM 852 O O . ALA A 1 105 ? 8.657 2.923 -15.397 1.00 98.31 105 ALA A O 1
ATOM 853 N N . ALA A 1 106 ? 8.094 3.928 -17.325 1.00 98.44 106 ALA A N 1
ATOM 854 C CA . ALA A 1 106 ? 8.404 5.278 -16.868 1.00 98.44 106 ALA A CA 1
ATOM 855 C C . ALA A 1 106 ? 7.500 5.710 -15.702 1.00 98.44 106 ALA A C 1
ATOM 857 O O . ALA A 1 106 ? 7.994 6.276 -14.732 1.00 98.44 106 ALA A O 1
ATOM 858 N N . ILE A 1 107 ? 6.200 5.395 -15.747 1.00 98.31 107 ILE A N 1
ATOM 859 C CA . ILE A 1 107 ? 5.280 5.679 -14.634 1.00 98.31 107 ILE A CA 1
ATOM 860 C C . ILE A 1 107 ? 5.690 4.908 -13.372 1.00 98.31 107 ILE A C 1
ATOM 862 O O . ILE A 1 107 ? 5.794 5.513 -12.309 1.00 98.31 107 ILE A O 1
ATOM 866 N N . MET A 1 108 ? 5.971 3.604 -13.476 1.00 98.00 108 MET A N 1
ATOM 867 C CA . MET A 1 108 ? 6.419 2.797 -12.330 1.00 98.00 108 MET A CA 1
ATOM 868 C C . MET A 1 108 ? 7.720 3.329 -11.718 1.00 98.00 108 MET A C 1
ATOM 870 O O . MET A 1 108 ? 7.837 3.401 -10.495 1.00 98.00 108 MET A O 1
ATOM 874 N N . LEU A 1 109 ? 8.663 3.759 -12.560 1.00 98.19 109 LEU A N 1
ATOM 875 C CA . LEU A 1 109 ? 9.894 4.417 -12.129 1.00 98.19 109 LEU A CA 1
ATOM 876 C C . LEU A 1 109 ? 9.598 5.687 -11.331 1.00 98.19 109 LEU A C 1
ATOM 878 O O . LEU A 1 109 ? 10.123 5.853 -10.233 1.00 98.19 109 LEU A O 1
ATOM 882 N N . MET A 1 110 ? 8.737 6.563 -11.854 1.00 98.44 110 MET A N 1
ATOM 883 C CA . MET A 1 110 ? 8.386 7.815 -11.180 1.00 98.44 110 MET A CA 1
ATOM 884 C C . MET A 1 110 ? 7.630 7.582 -9.866 1.00 98.44 110 MET A C 1
ATOM 886 O O . MET A 1 110 ? 7.873 8.297 -8.898 1.00 98.44 110 MET A O 1
ATOM 890 N N . ILE A 1 111 ? 6.766 6.563 -9.799 1.00 98.00 111 ILE A N 1
ATOM 891 C CA . ILE A 1 111 ? 6.090 6.161 -8.557 1.00 98.00 111 ILE A CA 1
ATOM 892 C C . ILE A 1 111 ? 7.125 5.751 -7.506 1.00 98.00 111 ILE A C 1
ATOM 894 O O . ILE A 1 111 ? 7.117 6.294 -6.408 1.00 98.00 111 ILE A O 1
ATOM 898 N N . GLN A 1 112 ? 8.053 4.852 -7.845 1.00 96.88 112 GLN A N 1
ATOM 899 C CA . GLN A 1 112 ? 9.090 4.407 -6.907 1.00 96.88 112 GLN A CA 1
ATOM 900 C C . GLN A 1 112 ? 10.135 5.478 -6.574 1.00 96.88 112 GLN A C 1
ATOM 902 O O . GLN A 1 112 ? 10.873 5.316 -5.612 1.00 96.88 112 GLN A O 1
ATOM 907 N N . ASN A 1 113 ? 10.249 6.544 -7.366 1.00 97.50 113 ASN A N 1
ATOM 908 C CA . ASN A 1 113 ? 11.107 7.677 -7.033 1.00 97.50 113 ASN A CA 1
ATOM 909 C C . ASN A 1 113 ? 10.509 8.555 -5.924 1.00 97.50 113 ASN A C 1
ATOM 911 O O . ASN A 1 113 ? 11.251 9.171 -5.164 1.00 97.50 113 ASN A O 1
ATOM 915 N N . ASN A 1 114 ? 9.180 8.659 -5.883 1.00 97.62 114 ASN A N 1
ATOM 916 C CA . ASN A 1 114 ? 8.471 9.531 -4.948 1.00 97.62 114 ASN A CA 1
ATOM 917 C C . ASN A 1 114 ? 8.175 8.868 -3.596 1.00 97.62 114 ASN A C 1
ATOM 919 O O . ASN A 1 114 ? 7.870 9.580 -2.640 1.00 97.62 114 ASN A O 1
ATOM 923 N N . LEU A 1 115 ? 8.188 7.535 -3.555 1.00 93.00 115 LEU A N 1
ATOM 924 C CA . LEU A 1 115 ? 7.935 6.712 -2.372 1.00 93.00 115 LEU A CA 1
ATOM 925 C C . LEU A 1 115 ? 9.245 6.364 -1.660 1.00 93.00 115 LEU A C 1
ATOM 927 O O . LEU A 1 115 ? 9.213 6.297 -0.413 1.00 93.00 115 LEU A O 1
#

Nearest PDB structures (foldseek):
  6uek-assembly2_C  TM=9.646E-01  e=1.123E-08  Trypanosoma cruzi
  6uek-assembly1_A  TM=9.660E-01  e=1.719E-08  Trypanosoma cruzi
  6uek-assembly1_B  TM=9.682E-01  e=2.971E-08  Trypanosoma cruzi
  6uek-assembly2_D  TM=9.707E-01  e=3.819E-07  Trypanosoma cruzi